Protein AF-A0A2U9CG61-F1 (afdb_monomer_lite)

pLDDT: mean 74.94, std 17.7, range [33.47, 95.0]

Foldseek 3Di:
DDDDDDDDDDDDDDPPVVVVVVVVVVVVPPDPPPPPFAEEEEADDQAPRLVCLVLLQVLQVLVVVRGHYPPNVSSDNPADNRGDDPPPVPPVVVVVSSVVSVVVGPYYHYDDPPPDPVPDDDDDDDDSVCSNVVVVVVVVVVVVD

Structure (mmCIF, N/CA/C/O backbone):
data_AF-A0A2U9CG61-F1
#
_entry.id   AF-A0A2U9CG61-F1
#
loop_
_atom_site.group_PDB
_atom_site.id
_atom_site.type_symbol
_atom_site.label_atom_id
_atom_site.label_alt_id
_atom_site.label_comp_id
_atom_site.label_asym_id
_atom_site.label_entity_id
_atom_site.label_seq_id
_atom_site.pdbx_PDB_ins_code
_atom_site.Cartn_x
_atom_site.Cartn_y
_atom_site.Cartn_z
_atom_site.occupancy
_atom_site.B_iso_or_equiv
_atom_site.auth_seq_id
_atom_site.auth_comp_id
_atom_site.auth_asym_id
_atom_site.auth_atom_id
_atom_site.pdbx_PDB_model_num
ATOM 1 N N . MET A 1 1 ? 2.630 -49.609 79.465 1.00 38.22 1 MET A N 1
ATOM 2 C CA . MET A 1 1 ? 1.194 -49.862 79.227 1.00 38.22 1 MET A CA 1
ATOM 3 C C . MET A 1 1 ? 0.465 -48.540 79.462 1.00 38.22 1 MET A C 1
ATOM 5 O O . MET A 1 1 ? 0.534 -48.050 80.574 1.00 38.22 1 MET A O 1
ATOM 9 N N . THR A 1 2 ? 0.127 -47.801 78.392 1.00 34.88 2 THR A N 1
ATOM 10 C CA . THR A 1 2 ? -1.262 -47.624 77.867 1.00 34.88 2 THR A CA 1
ATOM 11 C C . THR A 1 2 ? -1.912 -46.399 78.543 1.00 34.88 2 THR A C 1
ATOM 13 O O . THR A 1 2 ? -1.840 -46.305 79.753 1.00 34.88 2 THR A O 1
ATOM 16 N N . SER A 1 3 ? -2.556 -45.401 77.934 1.00 33.47 3 SER A N 1
ATOM 17 C CA . SER A 1 3 ? -2.910 -45.007 76.567 1.00 33.47 3 SER A CA 1
ATOM 18 C C . SER A 1 3 ? -3.324 -43.527 76.623 1.00 33.47 3 SER A C 1
ATOM 20 O O . SER A 1 3 ? -3.838 -43.064 77.638 1.00 33.47 3 SER A O 1
ATOM 22 N N . ALA A 1 4 ? -3.167 -42.813 75.510 1.00 45.50 4 ALA A N 1
ATOM 23 C CA . ALA A 1 4 ? -3.823 -41.536 75.254 1.00 45.50 4 ALA A CA 1
ATOM 24 C C . ALA A 1 4 ? -5.326 -41.731 74.968 1.00 45.50 4 ALA A C 1
ATOM 26 O O . ALA A 1 4 ? -5.699 -42.724 74.343 1.00 45.50 4 ALA A O 1
ATOM 27 N N . VAL A 1 5 ? -6.165 -40.755 75.337 1.00 39.97 5 VAL A N 1
ATOM 28 C CA . VAL A 1 5 ? -7.463 -40.488 74.690 1.00 39.97 5 VAL A CA 1
ATOM 29 C C . VAL A 1 5 ? -7.670 -38.971 74.618 1.00 39.97 5 VAL A C 1
ATOM 31 O O . VAL A 1 5 ? -7.878 -38.309 75.629 1.00 39.97 5 VAL A O 1
ATOM 34 N N . LYS A 1 6 ? -7.634 -38.430 73.397 1.00 45.75 6 LYS A N 1
ATOM 35 C CA . LYS A 1 6 ? -8.173 -37.114 73.020 1.00 45.75 6 LYS A CA 1
ATOM 36 C C . LYS A 1 6 ? -9.321 -37.364 72.039 1.00 45.75 6 LYS A C 1
ATOM 38 O O . LYS A 1 6 ? -9.070 -37.923 70.977 1.00 45.75 6 LYS A O 1
ATOM 43 N N . ARG A 1 7 ? -10.546 -36.944 72.373 1.00 39.84 7 ARG A N 1
ATOM 44 C CA . ARG A 1 7 ? -11.698 -36.720 71.467 1.00 39.84 7 ARG A CA 1
ATOM 45 C C . ARG A 1 7 ? -12.613 -35.694 72.153 1.00 39.84 7 ARG A C 1
ATOM 47 O O . ARG A 1 7 ? -12.809 -35.815 73.352 1.00 39.84 7 ARG A O 1
ATOM 54 N N . GLY A 1 8 ? -13.184 -34.680 71.513 1.00 33.47 8 GLY A N 1
ATOM 55 C CA . GLY A 1 8 ? -13.146 -34.239 70.123 1.00 33.47 8 GLY A CA 1
ATOM 56 C C . GLY A 1 8 ? -13.831 -32.867 70.016 1.00 33.47 8 GLY A C 1
ATOM 57 O O . GLY A 1 8 ? -14.588 -32.487 70.905 1.00 33.47 8 GLY A O 1
ATOM 58 N N . ALA A 1 9 ? -13.560 -32.133 68.939 1.00 36.94 9 ALA A N 1
ATOM 59 C CA . ALA A 1 9 ? -14.339 -30.967 68.535 1.00 36.94 9 ALA A CA 1
ATOM 60 C C . ALA A 1 9 ? -14.766 -31.173 67.079 1.00 36.94 9 ALA A C 1
ATOM 62 O O . ALA A 1 9 ? -13.950 -31.494 66.214 1.00 36.94 9 ALA A O 1
ATOM 63 N N . THR A 1 10 ? -16.069 -31.075 66.851 1.00 46.06 10 THR A N 1
ATOM 64 C CA . THR A 1 10 ? -16.764 -31.317 65.588 1.00 46.06 10 THR A CA 1
ATOM 65 C C . THR A 1 10 ? -16.681 -30.109 64.653 1.00 46.06 10 THR A C 1
ATOM 67 O O . THR A 1 10 ? -17.112 -29.017 65.002 1.00 46.06 10 THR A O 1
ATOM 70 N N . SER A 1 11 ? -16.129 -30.364 63.465 1.00 48.06 11 SER A N 1
ATOM 71 C CA . SER A 1 11 ? -16.450 -29.827 62.130 1.00 48.06 11 SER A CA 1
ATOM 72 C C . SER A 1 11 ? -17.159 -28.465 61.985 1.00 48.06 11 SER A C 1
ATOM 74 O O . SER A 1 11 ? -18.370 -28.366 62.174 1.00 48.06 11 SER A O 1
ATOM 76 N N . SER A 1 12 ? -16.457 -27.501 61.377 1.00 50.22 12 SER A N 1
ATOM 77 C CA . SER A 1 12 ? -17.039 -26.602 60.366 1.00 50.22 12 SER A CA 1
ATOM 78 C C . SER A 1 12 ? -16.032 -26.422 59.220 1.00 50.22 12 SER A C 1
ATOM 80 O O . SER A 1 12 ? -15.075 -25.652 59.314 1.00 50.22 12 SER A O 1
ATOM 82 N N . THR A 1 13 ? -16.181 -27.203 58.152 1.00 52.72 13 THR A N 1
ATOM 83 C CA . THR A 1 13 ? -15.229 -27.230 57.024 1.00 52.72 13 THR A CA 1
ATOM 84 C C . THR A 1 13 ? -15.980 -27.385 55.703 1.00 52.72 13 THR A C 1
ATOM 86 O O . THR A 1 13 ? -15.716 -28.311 54.950 1.00 52.72 13 THR A O 1
ATOM 89 N N . ARG A 1 14 ? -16.990 -26.539 55.448 1.00 51.06 14 ARG A N 1
ATOM 90 C CA . ARG A 1 14 ? -17.762 -26.598 54.189 1.00 51.06 14 ARG A CA 1
ATOM 91 C C . ARG A 1 14 ? -17.943 -25.284 53.423 1.00 51.06 14 ARG A C 1
ATOM 93 O O . ARG A 1 14 ? -18.476 -25.349 52.329 1.00 51.06 14 ARG A O 1
ATOM 100 N N . ASP A 1 15 ? -17.455 -24.143 53.917 1.00 50.69 15 ASP A N 1
ATOM 101 C CA . ASP A 1 15 ? -17.662 -22.854 53.221 1.00 50.69 15 ASP A CA 1
ATOM 102 C C . ASP A 1 15 ? -16.430 -22.295 52.491 1.00 50.69 15 ASP A C 1
ATOM 104 O O . ASP A 1 15 ? -16.573 -21.470 51.590 1.00 50.69 15 ASP A O 1
ATOM 108 N N . ARG A 1 16 ? -15.207 -22.734 52.827 1.00 47.38 16 ARG A N 1
ATOM 109 C CA . ARG A 1 16 ? -13.989 -22.169 52.211 1.00 47.38 16 ARG A CA 1
ATOM 110 C C . ARG A 1 16 ? -13.713 -22.689 50.800 1.00 47.38 16 ARG A C 1
ATOM 112 O O . ARG A 1 16 ? -13.253 -21.920 49.965 1.00 47.38 16 ARG A O 1
ATOM 119 N N . ASP A 1 17 ? -14.076 -23.934 50.506 1.00 53.97 17 ASP A N 1
ATOM 120 C CA . ASP A 1 17 ? -13.744 -24.572 49.224 1.00 53.97 17 ASP A CA 1
ATOM 121 C C . ASP A 1 17 ? -14.550 -23.989 48.049 1.00 53.97 17 ASP A C 1
ATOM 123 O O . ASP A 1 17 ? -14.083 -23.939 46.912 1.00 53.97 17 ASP A O 1
ATOM 127 N N . THR A 1 18 ? -15.753 -23.473 48.317 1.00 51.91 18 THR A N 1
ATOM 128 C CA . THR A 1 18 ? -16.622 -22.879 47.291 1.00 51.91 18 THR A CA 1
ATOM 129 C C . THR A 1 18 ? -16.241 -21.456 46.903 1.00 51.91 18 THR A C 1
ATOM 131 O O . THR A 1 18 ? -16.619 -21.008 45.821 1.00 51.91 18 THR A O 1
ATOM 134 N N . GLN A 1 19 ? -15.521 -20.730 47.762 1.00 48.19 19 GLN A N 1
ATOM 135 C CA . GLN A 1 19 ? -15.103 -19.358 47.474 1.00 48.19 19 GLN A CA 1
ATOM 136 C C . GLN A 1 19 ? -13.811 -19.340 46.651 1.00 48.19 19 GLN A C 1
ATOM 138 O O . GLN A 1 19 ? -13.741 -18.646 45.641 1.00 48.19 19 GLN A O 1
ATOM 143 N N . THR A 1 20 ? -12.853 -20.205 46.989 1.00 54.16 20 THR A N 1
ATOM 144 C CA . THR A 1 20 ? -11.597 -20.363 46.240 1.00 54.16 20 THR A CA 1
ATOM 145 C C . THR A 1 20 ? -11.844 -20.868 44.816 1.00 54.16 20 THR A C 1
ATOM 147 O O . THR A 1 20 ? -11.338 -20.287 43.862 1.00 54.16 20 THR A O 1
ATOM 150 N N . ALA A 1 21 ? -12.739 -21.848 44.636 1.00 52.97 21 ALA A N 1
ATOM 151 C CA . ALA A 1 21 ? -13.104 -22.339 43.304 1.00 52.97 21 ALA A CA 1
ATOM 152 C C . ALA A 1 21 ? -13.801 -21.273 42.431 1.00 52.97 21 ALA A C 1
ATOM 154 O O . ALA A 1 21 ? -13.665 -21.275 41.206 1.00 52.97 21 ALA A O 1
ATOM 155 N N . ARG A 1 22 ? -14.547 -20.346 43.047 1.00 52.91 22 ARG A N 1
ATOM 156 C CA . ARG A 1 22 ? -15.219 -19.237 42.348 1.00 52.91 22 ARG A CA 1
ATOM 157 C C . ARG A 1 22 ? -14.252 -18.135 41.930 1.00 52.91 22 ARG A C 1
ATOM 159 O O . ARG A 1 22 ? -14.431 -17.560 40.866 1.00 52.91 22 ARG A O 1
ATOM 166 N N . GLU A 1 23 ? -13.221 -17.870 42.722 1.00 52.06 23 GLU A N 1
ATOM 167 C CA . GLU A 1 23 ? -12.172 -16.902 42.382 1.00 52.06 23 GLU A CA 1
ATOM 168 C C . GLU A 1 23 ? -11.230 -17.454 41.296 1.00 52.06 23 GLU A C 1
ATOM 170 O O . GLU A 1 23 ? -10.903 -16.746 40.342 1.00 52.06 23 GLU A O 1
ATOM 175 N N . GLU A 1 24 ? -10.887 -18.745 41.359 1.00 52.34 24 GLU A N 1
ATOM 176 C CA . GLU A 1 24 ? -10.067 -19.437 40.352 1.00 52.34 24 GLU A CA 1
ATOM 177 C C . GLU A 1 24 ? -10.773 -19.560 38.988 1.00 52.34 24 GLU A C 1
ATOM 179 O O . GLU A 1 24 ? -10.153 -19.355 37.941 1.00 52.34 24 GLU A O 1
ATOM 184 N N . THR A 1 25 ? -12.090 -19.802 38.973 1.00 51.84 25 THR A N 1
ATOM 185 C CA . THR A 1 25 ? -12.886 -19.813 37.726 1.00 51.84 25 THR A CA 1
ATOM 186 C C . THR A 1 25 ? -13.069 -18.420 37.115 1.00 51.84 25 THR A C 1
ATOM 188 O O . THR A 1 25 ? -13.125 -18.295 35.888 1.00 51.84 25 THR A O 1
ATOM 191 N N . HIS A 1 26 ? -13.085 -17.362 37.933 1.00 41.72 26 HIS A N 1
ATOM 192 C CA . HIS A 1 26 ? -13.169 -15.970 37.470 1.00 41.72 26 HIS A CA 1
ATOM 193 C C . HIS A 1 26 ? -11.832 -15.440 36.916 1.00 41.72 26 HIS A C 1
ATOM 195 O O . HIS A 1 26 ? -11.808 -14.522 36.095 1.00 41.72 26 HIS A O 1
ATOM 201 N N . LEU A 1 27 ? -10.704 -16.028 37.334 1.00 50.09 27 LEU A N 1
ATOM 202 C CA . LEU A 1 27 ? -9.372 -15.716 36.804 1.00 50.09 27 LEU A CA 1
ATOM 203 C C . LEU A 1 27 ? -9.117 -16.361 35.434 1.00 50.09 27 LEU A C 1
ATOM 205 O O . LEU A 1 27 ? -8.457 -15.742 34.600 1.00 50.09 27 LEU A O 1
ATOM 209 N N . TRP A 1 28 ? -9.683 -17.542 35.154 1.00 47.50 28 TRP A N 1
ATOM 210 C CA . TRP A 1 28 ? -9.510 -18.215 33.856 1.00 47.50 28 TRP A CA 1
ATOM 211 C C . TRP A 1 28 ? -10.370 -17.621 32.725 1.00 47.50 28 TRP A C 1
ATOM 213 O O . TRP A 1 28 ? -10.078 -17.815 31.549 1.00 47.50 28 TRP A O 1
ATOM 223 N N . THR A 1 29 ? -11.401 -16.837 33.060 1.00 48.59 29 THR A N 1
ATOM 224 C CA . THR A 1 29 ? -12.246 -16.107 32.095 1.00 48.59 29 THR A CA 1
ATOM 225 C C . THR A 1 29 ? -11.763 -14.687 31.796 1.00 48.59 29 THR A C 1
ATOM 227 O O . THR A 1 29 ? -12.413 -13.976 31.027 1.00 48.59 29 THR A O 1
ATOM 230 N N . ARG A 1 30 ? -10.605 -14.254 32.324 1.00 51.75 30 ARG A N 1
ATOM 231 C CA . ARG A 1 30 ? -9.957 -12.998 31.902 1.00 51.75 30 ARG A CA 1
ATOM 232 C C . ARG A 1 30 ? -9.354 -13.161 30.504 1.00 51.75 30 ARG A C 1
ATOM 234 O O . ARG A 1 30 ? -8.152 -13.306 30.341 1.00 51.75 30 ARG A O 1
ATOM 241 N N . SER A 1 31 ? -10.255 -13.145 29.525 1.00 57.00 31 SER A N 1
ATOM 242 C CA . SER A 1 31 ? -10.121 -12.702 28.142 1.00 57.00 31 SER A CA 1
ATOM 243 C C . SER A 1 31 ? -8.683 -12.635 27.626 1.00 57.00 31 SER A C 1
ATOM 245 O O . SER A 1 31 ? -7.992 -11.622 27.786 1.00 57.00 31 SER A O 1
ATOM 247 N N . VAL A 1 32 ? -8.256 -13.708 26.958 1.00 59.50 32 VAL A N 1
ATOM 248 C CA . VAL A 1 32 ? -7.139 -13.648 26.014 1.00 59.5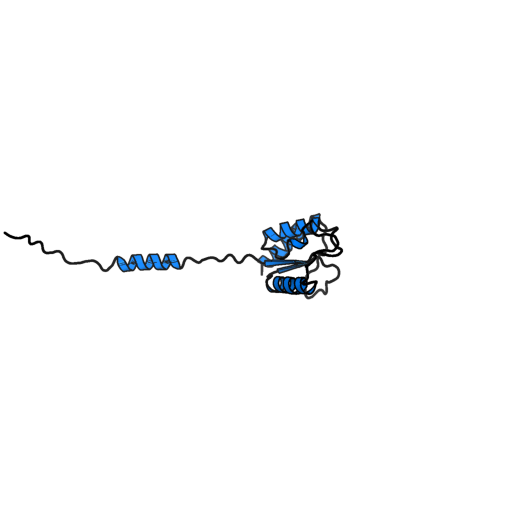0 32 VAL A CA 1
ATOM 249 C C . VAL A 1 32 ? -7.585 -12.706 24.897 1.00 59.50 32 VAL A C 1
ATOM 251 O O . VAL A 1 32 ? -8.291 -13.110 23.976 1.00 59.50 32 VAL A O 1
ATOM 254 N N . HIS A 1 33 ? -7.240 -11.425 25.011 1.00 54.81 33 HIS A N 1
ATOM 255 C CA . HIS A 1 33 ? -7.422 -10.479 23.921 1.00 54.81 33 HIS A CA 1
ATOM 256 C C . HIS A 1 33 ? -6.415 -10.858 22.843 1.00 54.81 33 HIS A C 1
ATOM 258 O O . HIS A 1 33 ? -5.240 -10.499 22.907 1.00 54.81 33 HIS A O 1
ATOM 264 N N . VAL A 1 34 ? -6.873 -11.638 21.868 1.00 58.94 34 VAL A N 1
ATOM 265 C CA . VAL A 1 34 ? -6.143 -11.802 20.619 1.00 58.94 34 VAL A CA 1
ATOM 266 C C . VAL A 1 34 ? -6.228 -10.442 19.939 1.00 58.94 34 VAL A C 1
ATOM 268 O O . VAL A 1 34 ? -7.285 -10.060 19.439 1.00 58.94 34 VAL A O 1
ATOM 271 N N . HIS A 1 35 ? -5.154 -9.656 20.001 1.00 62.25 35 HIS A N 1
ATOM 272 C CA . HIS A 1 35 ? -5.064 -8.452 19.189 1.00 62.25 35 HIS A CA 1
ATOM 273 C C . HIS A 1 35 ? -5.014 -8.906 17.733 1.00 62.25 35 HIS A C 1
ATOM 275 O O . HIS A 1 35 ? -3.978 -9.359 17.251 1.00 62.25 35 HIS A O 1
ATOM 281 N N . VAL A 1 36 ? -6.156 -8.840 17.050 1.00 66.69 36 VAL A N 1
ATOM 282 C CA . VAL A 1 36 ? -6.197 -8.988 15.600 1.00 66.69 36 VAL A CA 1
ATOM 283 C C . VAL A 1 36 ? -5.601 -7.706 15.038 1.00 66.69 36 VAL A C 1
ATOM 285 O O . VAL A 1 36 ? -6.245 -6.660 15.013 1.00 66.69 36 VAL A O 1
ATOM 288 N N . THR A 1 37 ? -4.322 -7.762 14.685 1.00 83.00 37 THR A N 1
ATOM 289 C CA . THR A 1 37 ? -3.656 -6.684 13.959 1.00 83.00 37 THR A CA 1
ATOM 290 C C . THR A 1 37 ? -4.135 -6.707 12.515 1.00 83.00 37 THR A C 1
ATOM 292 O O . THR A 1 37 ? -4.080 -7.756 11.872 1.00 83.00 37 THR A O 1
ATOM 295 N N . MET A 1 38 ? -4.585 -5.556 12.015 1.00 90.62 38 MET A N 1
ATOM 296 C CA . MET A 1 38 ? -5.029 -5.387 10.631 1.00 90.62 38 MET A CA 1
ATOM 297 C C . MET A 1 38 ? -3.942 -5.853 9.656 1.00 90.62 38 MET A C 1
ATOM 299 O O . MET A 1 38 ? -2.771 -5.507 9.818 1.00 90.62 38 MET A O 1
ATOM 303 N N . LYS A 1 39 ? -4.317 -6.635 8.649 1.00 94.69 39 LYS A N 1
ATOM 304 C CA . LYS A 1 39 ? -3.428 -7.115 7.590 1.00 94.69 39 LYS A CA 1
ATOM 305 C C . LYS A 1 39 ? -3.584 -6.250 6.349 1.00 94.69 39 LYS A C 1
ATOM 307 O O . LYS A 1 39 ? -4.678 -6.127 5.803 1.00 94.69 39 LYS A O 1
ATOM 312 N N . ILE A 1 40 ? -2.479 -5.686 5.882 1.00 94.56 40 ILE A N 1
ATOM 313 C CA . ILE A 1 40 ? -2.440 -4.749 4.762 1.00 94.56 40 ILE A CA 1
ATOM 314 C C . ILE A 1 40 ? -1.711 -5.408 3.592 1.00 94.56 40 ILE A C 1
ATOM 316 O O . ILE A 1 40 ? -0.581 -5.881 3.737 1.00 94.56 40 ILE A O 1
ATOM 320 N N . TYR A 1 41 ? -2.341 -5.417 2.422 1.00 94.75 41 TYR A N 1
ATOM 321 C CA . TYR A 1 41 ? -1.677 -5.744 1.164 1.00 94.75 41 TYR A CA 1
ATOM 322 C C . TYR A 1 41 ? -1.259 -4.448 0.468 1.00 94.75 41 TYR A C 1
ATOM 324 O O . TYR A 1 41 ? -2.117 -3.622 0.166 1.00 94.75 41 TYR A O 1
ATOM 332 N N . PHE A 1 42 ? 0.035 -4.268 0.194 1.00 93.75 42 PHE A N 1
ATOM 333 C CA . PHE A 1 42 ? 0.546 -3.131 -0.576 1.00 93.75 42 PHE A CA 1
ATOM 334 C C . PHE A 1 42 ? 0.999 -3.570 -1.979 1.00 93.75 42 PHE A C 1
ATOM 336 O O . PHE A 1 42 ? 1.909 -4.394 -2.104 1.00 93.75 42 PHE A O 1
ATOM 343 N N . CYS A 1 43 ? 0.390 -3.016 -3.032 1.00 89.12 43 CYS A N 1
ATOM 344 C CA . CYS A 1 43 ? 0.809 -3.204 -4.425 1.00 89.12 43 CYS A CA 1
ATOM 345 C C . CYS A 1 43 ? 1.759 -2.077 -4.866 1.00 89.12 43 CYS A C 1
ATOM 347 O O . CYS A 1 43 ? 1.305 -0.969 -5.160 1.00 89.12 43 CYS A O 1
ATOM 349 N N . GLY A 1 44 ? 3.050 -2.383 -5.000 1.00 84.38 44 GLY A N 1
ATOM 350 C CA . GLY A 1 44 ? 4.035 -1.552 -5.706 1.00 84.38 44 GLY A CA 1
ATOM 351 C C . GLY A 1 44 ? 4.593 -2.285 -6.928 1.00 84.38 44 GLY A C 1
ATOM 352 O O . GLY A 1 44 ? 4.607 -3.518 -6.970 1.00 84.38 44 GLY A O 1
ATOM 353 N N . SER A 1 45 ? 5.044 -1.548 -7.944 1.00 79.56 45 SER A N 1
ATOM 354 C CA . SER A 1 45 ? 5.576 -2.163 -9.162 1.00 79.56 45 SER A CA 1
ATOM 355 C C . SER A 1 45 ? 6.958 -2.772 -8.914 1.00 79.56 45 SER A C 1
ATOM 357 O O . SER A 1 45 ? 7.955 -2.074 -8.741 1.00 79.56 45 SER A O 1
ATOM 359 N N . ILE A 1 46 ? 7.034 -4.104 -8.924 1.00 72.94 46 ILE A N 1
ATOM 360 C CA . ILE A 1 46 ? 8.300 -4.828 -8.755 1.00 72.94 46 ILE A CA 1
ATOM 361 C C . ILE A 1 46 ? 9.115 -4.831 -10.066 1.00 72.94 46 ILE A C 1
ATOM 363 O O . ILE A 1 46 ? 10.341 -4.711 -10.041 1.00 72.94 46 ILE A O 1
ATOM 367 N N . ARG A 1 47 ? 8.449 -4.946 -11.224 1.00 72.56 47 ARG A N 1
ATOM 368 C CA . ARG A 1 47 ? 9.072 -4.943 -12.561 1.00 72.56 47 ARG A CA 1
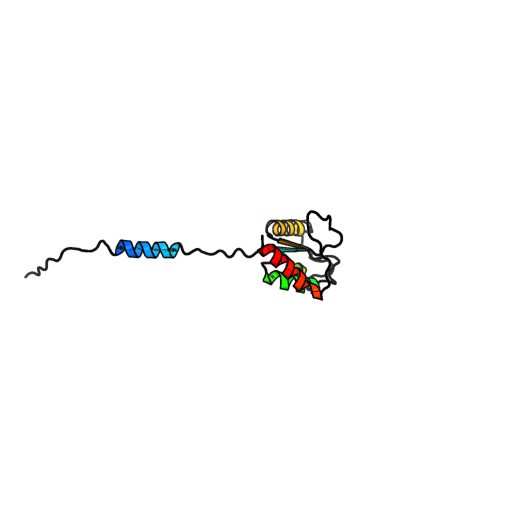ATOM 369 C C . ARG A 1 47 ? 8.721 -3.632 -13.274 1.00 72.56 47 ARG A C 1
ATOM 371 O O . ARG A 1 47 ? 7.575 -3.434 -13.655 1.00 72.56 47 ARG A O 1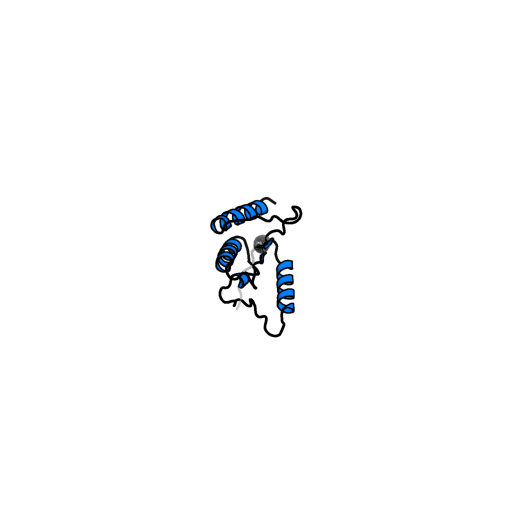
ATOM 378 N N . GLY A 1 48 ? 9.705 -2.749 -13.465 1.00 67.12 48 GLY A N 1
ATOM 379 C CA . GLY A 1 48 ? 9.527 -1.477 -14.188 1.00 67.12 48 GLY A CA 1
ATOM 380 C C . GLY A 1 48 ? 9.104 -0.256 -13.354 1.00 67.12 48 GLY A C 1
ATOM 381 O O . GLY A 1 48 ? 8.847 0.783 -13.943 1.00 67.12 48 GLY A O 1
ATOM 382 N N . GLY A 1 49 ? 9.055 -0.349 -12.019 1.00 68.81 49 GLY A N 1
ATOM 383 C CA . GLY A 1 49 ? 8.807 0.789 -11.107 1.00 68.81 49 GLY A CA 1
ATOM 384 C C . GLY A 1 49 ? 9.828 0.891 -9.973 1.00 68.81 49 GLY A C 1
ATOM 385 O O . GLY A 1 49 ? 9.527 1.341 -8.875 1.00 68.81 49 GLY A O 1
ATOM 386 N N . ARG A 1 50 ? 11.052 0.415 -10.219 1.00 80.00 50 ARG A N 1
ATOM 387 C CA . ARG A 1 50 ? 12.120 0.369 -9.207 1.00 80.00 50 ARG A CA 1
ATOM 388 C C . ARG A 1 50 ? 12.738 1.730 -8.906 1.00 80.00 50 ARG A C 1
ATOM 390 O O . ARG A 1 50 ? 13.364 1.866 -7.860 1.00 80.00 50 ARG A O 1
ATOM 397 N N . ASP A 1 51 ? 12.505 2.717 -9.763 1.00 83.31 51 ASP A N 1
ATOM 398 C CA . ASP A 1 51 ? 12.874 4.110 -9.504 1.00 83.31 51 ASP A CA 1
ATOM 399 C C . ASP A 1 51 ? 12.135 4.656 -8.265 1.00 83.31 51 ASP A C 1
ATOM 401 O O . ASP A 1 51 ? 12.680 5.481 -7.536 1.00 83.31 51 ASP A O 1
ATOM 405 N N . ASP A 1 52 ? 10.964 4.091 -7.942 1.00 86.69 52 ASP A N 1
ATOM 406 C CA . ASP A 1 52 ? 10.139 4.476 -6.792 1.00 86.69 52 ASP A CA 1
ATOM 407 C C . ASP A 1 52 ? 10.415 3.634 -5.531 1.00 86.69 52 ASP A C 1
ATOM 409 O O . ASP A 1 52 ? 9.671 3.719 -4.555 1.00 86.69 52 ASP A O 1
ATOM 413 N N . VAL A 1 53 ? 11.464 2.798 -5.493 1.00 87.94 53 VAL A N 1
ATOM 414 C CA . VAL A 1 53 ? 11.695 1.880 -4.354 1.00 87.94 53 VAL A CA 1
ATOM 415 C C . VAL A 1 53 ? 11.816 2.609 -3.010 1.00 87.94 53 VAL A C 1
ATOM 417 O O . VAL A 1 53 ? 11.355 2.104 -1.987 1.00 87.94 53 VAL A O 1
ATOM 420 N N . MET A 1 54 ? 12.389 3.816 -3.008 1.00 89.12 54 MET A N 1
ATOM 421 C CA . MET A 1 54 ? 12.505 4.644 -1.803 1.00 89.12 54 MET A CA 1
ATOM 422 C C . MET A 1 54 ? 11.140 5.157 -1.337 1.00 89.12 54 MET A C 1
ATOM 424 O O . MET A 1 54 ? 10.847 5.119 -0.142 1.00 89.12 54 MET A O 1
ATOM 428 N N . LEU A 1 55 ? 10.275 5.542 -2.278 1.00 89.50 55 LEU A N 1
ATOM 429 C CA . LEU A 1 55 ? 8.890 5.904 -1.995 1.00 89.50 55 LEU A CA 1
ATOM 430 C C . LEU A 1 55 ? 8.107 4.694 -1.465 1.00 89.50 55 LEU A C 1
ATOM 432 O O . LEU A 1 55 ? 7.412 4.804 -0.458 1.00 89.50 55 LEU A O 1
ATOM 436 N N . TYR A 1 56 ? 8.269 3.513 -2.072 1.00 91.06 56 TYR A N 1
ATOM 437 C CA . TYR A 1 56 ? 7.642 2.278 -1.586 1.00 91.06 56 TYR A CA 1
ATOM 438 C C . TYR A 1 56 ? 8.077 1.950 -0.163 1.00 91.06 56 TYR A C 1
ATOM 440 O O . TYR A 1 56 ? 7.249 1.541 0.646 1.00 91.06 56 TYR A O 1
ATOM 448 N N . ARG A 1 57 ? 9.356 2.157 0.161 1.00 92.00 57 ARG A N 1
ATOM 449 C CA . ARG A 1 57 ? 9.871 1.967 1.517 1.00 92.00 57 ARG A CA 1
ATOM 450 C C . ARG A 1 57 ? 9.207 2.913 2.508 1.00 92.00 57 ARG A C 1
ATOM 452 O O . ARG A 1 57 ? 8.709 2.439 3.524 1.00 92.00 57 ARG A O 1
ATOM 459 N N . LYS A 1 58 ? 9.127 4.208 2.184 1.00 92.44 58 LYS A N 1
ATOM 460 C CA . LYS A 1 58 ? 8.430 5.203 3.013 1.00 92.44 58 LYS A CA 1
ATOM 461 C C . LYS A 1 58 ? 6.972 4.798 3.263 1.00 92.44 58 LYS A C 1
ATOM 463 O O . LYS A 1 58 ? 6.511 4.816 4.401 1.00 92.44 58 LYS A O 1
ATOM 468 N N . ILE A 1 59 ? 6.264 4.377 2.212 1.00 92.81 59 ILE A N 1
ATOM 469 C CA . ILE A 1 59 ? 4.869 3.927 2.310 1.00 92.81 59 ILE A CA 1
ATOM 470 C C . ILE A 1 59 ? 4.758 2.687 3.206 1.00 92.81 59 ILE A C 1
ATOM 472 O O . ILE A 1 59 ? 3.940 2.676 4.121 1.00 92.81 59 ILE A O 1
ATOM 476 N N . VAL A 1 60 ? 5.580 1.656 2.986 1.00 93.69 60 VAL A N 1
ATOM 477 C CA . VAL A 1 60 ? 5.559 0.422 3.791 1.00 93.69 60 VAL A CA 1
ATOM 478 C C . VAL A 1 60 ? 5.837 0.718 5.268 1.00 93.69 60 VAL A C 1
ATOM 480 O O . VAL A 1 60 ? 5.082 0.250 6.119 1.00 93.69 60 VAL A O 1
ATOM 483 N N . GLU A 1 61 ? 6.847 1.535 5.576 1.00 93.62 61 GLU A N 1
ATOM 484 C CA . GLU A 1 61 ? 7.181 1.940 6.950 1.00 93.62 61 GLU A CA 1
ATOM 485 C C . GLU A 1 61 ? 6.007 2.675 7.622 1.00 93.62 61 GLU A C 1
ATOM 487 O O . GLU A 1 61 ? 5.667 2.401 8.777 1.00 93.62 61 GLU A O 1
ATOM 492 N N . LYS A 1 62 ? 5.311 3.553 6.889 1.00 93.88 62 LYS A N 1
ATOM 493 C CA . LYS A 1 62 ? 4.104 4.222 7.393 1.00 93.88 62 LYS A CA 1
ATOM 494 C C . LYS A 1 62 ? 2.950 3.240 7.607 1.00 93.88 62 LYS A C 1
ATOM 496 O O . LYS A 1 62 ? 2.306 3.281 8.657 1.00 93.88 62 LYS A O 1
ATOM 501 N N . LEU A 1 63 ? 2.698 2.331 6.663 1.00 93.94 63 LEU A N 1
ATOM 502 C CA . LEU A 1 63 ? 1.639 1.315 6.751 1.00 93.94 63 LEU A CA 1
ATOM 503 C C . LEU A 1 63 ? 1.826 0.373 7.949 1.00 93.94 63 LEU A C 1
ATOM 505 O O . LEU A 1 63 ? 0.844 0.017 8.603 1.00 93.94 63 LEU A O 1
ATOM 509 N N . GLN A 1 64 ? 3.071 0.031 8.289 1.00 94.00 64 GLN A N 1
AT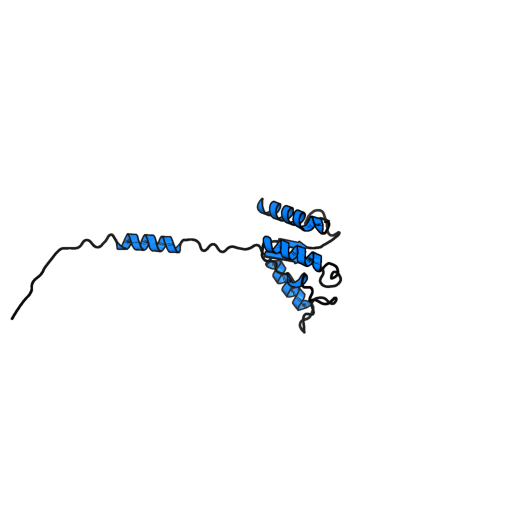OM 510 C CA . GLN A 1 64 ? 3.401 -0.799 9.453 1.00 94.00 64 GLN A CA 1
ATOM 511 C C . GLN A 1 64 ? 2.948 -0.186 10.789 1.00 94.00 64 GLN A C 1
ATOM 513 O O . GLN A 1 64 ? 2.717 -0.914 11.753 1.00 94.00 64 GLN A O 1
ATOM 518 N N . SER A 1 65 ? 2.755 1.138 10.857 1.00 93.44 65 SER A N 1
ATOM 519 C CA . SER A 1 65 ? 2.184 1.788 12.046 1.00 93.44 65 SER A CA 1
ATOM 520 C C . SER A 1 65 ? 0.687 1.497 12.249 1.00 93.44 65 SER A C 1
ATOM 522 O O . SER A 1 65 ? 0.179 1.657 13.360 1.00 93.44 65 SER A O 1
ATOM 524 N N . TYR A 1 66 ? -0.015 1.037 11.206 1.00 91.81 66 TYR A N 1
ATOM 525 C CA . TYR A 1 66 ? -1.444 0.704 11.242 1.00 91.81 66 TYR A CA 1
ATOM 526 C C . TYR A 1 66 ? -1.712 -0.802 11.320 1.00 91.81 66 TYR A C 1
ATOM 528 O O . TYR A 1 66 ? -2.773 -1.206 11.798 1.00 91.81 66 TYR A O 1
ATOM 536 N N . GLY A 1 67 ? -0.786 -1.640 10.851 1.00 92.69 67 GLY A N 1
ATOM 537 C CA . GLY A 1 67 ? -0.999 -3.080 10.772 1.00 92.69 67 GLY A CA 1
ATOM 538 C C . GLY A 1 67 ? 0.192 -3.860 10.222 1.00 92.69 67 GLY A C 1
ATOM 539 O O . GLY A 1 67 ? 1.261 -3.318 9.971 1.00 92.69 67 GLY A O 1
ATOM 540 N N . THR A 1 68 ? 0.005 -5.162 10.026 1.00 95.00 68 THR A N 1
ATOM 541 C CA . THR A 1 68 ? 1.005 -6.033 9.399 1.00 95.00 68 THR A CA 1
ATOM 542 C C . THR A 1 68 ? 0.941 -5.886 7.883 1.00 95.00 68 THR A C 1
ATOM 544 O O . THR A 1 68 ? -0.082 -6.210 7.280 1.00 95.00 68 THR A O 1
ATOM 547 N N . VAL A 1 69 ? 2.034 -5.454 7.252 1.00 95.00 69 VAL A N 1
ATOM 548 C CA . VAL A 1 69 ? 2.139 -5.383 5.789 1.00 95.00 69 VAL A CA 1
ATOM 549 C C . VAL A 1 69 ? 2.588 -6.745 5.256 1.00 95.00 69 VAL A C 1
ATOM 551 O O . VAL A 1 69 ? 3.637 -7.256 5.626 1.00 95.00 69 VAL A O 1
ATOM 554 N N . LEU A 1 70 ? 1.793 -7.372 4.390 1.00 94.25 70 LEU A N 1
ATOM 555 C CA . LEU A 1 70 ? 2.085 -8.723 3.885 1.00 94.25 70 LEU A CA 1
ATOM 556 C C . LEU A 1 70 ? 3.148 -8.733 2.772 1.00 94.25 70 LEU A C 1
ATOM 558 O O . LEU A 1 70 ? 3.759 -9.765 2.502 1.00 94.25 70 LEU A O 1
ATOM 562 N N . THR A 1 71 ? 3.374 -7.586 2.130 1.00 92.62 71 THR A N 1
ATOM 563 C CA . THR A 1 71 ? 4.170 -7.441 0.902 1.00 92.62 71 THR A CA 1
ATOM 564 C C . THR A 1 71 ? 5.386 -6.523 1.072 1.00 92.62 71 THR A C 1
ATOM 566 O O . THR A 1 71 ? 5.834 -5.894 0.120 1.00 92.62 71 THR A O 1
ATOM 569 N N . GLU A 1 72 ? 5.973 -6.458 2.271 1.00 90.94 72 GLU A N 1
ATOM 570 C CA . GLU A 1 72 ? 7.106 -5.562 2.588 1.00 90.94 72 GLU A CA 1
ATOM 571 C C . GLU A 1 72 ? 8.275 -5.676 1.597 1.00 90.94 72 GLU A C 1
ATOM 573 O O . GLU A 1 72 ? 8.894 -4.673 1.237 1.00 90.94 72 GLU A O 1
ATOM 578 N N . HIS A 1 73 ? 8.530 -6.891 1.097 1.00 88.19 73 HIS A N 1
ATOM 579 C CA . HIS A 1 73 ? 9.580 -7.203 0.124 1.00 88.19 73 HIS A CA 1
ATOM 580 C C . HIS A 1 73 ? 9.506 -6.363 -1.163 1.00 88.19 73 HIS A C 1
ATOM 582 O O . HIS A 1 73 ? 10.538 -6.140 -1.793 1.00 88.19 73 HIS A O 1
ATOM 588 N N . VAL A 1 74 ? 8.331 -5.837 -1.527 1.00 87.38 74 VAL A N 1
ATOM 589 C CA . VAL A 1 74 ? 8.146 -4.924 -2.670 1.00 87.38 74 VAL A CA 1
ATOM 590 C C . VAL A 1 74 ? 9.016 -3.666 -2.536 1.00 87.38 74 VAL A C 1
ATOM 592 O O . VAL A 1 74 ? 9.520 -3.145 -3.532 1.00 87.38 74 VAL A O 1
ATOM 595 N N . SER A 1 75 ? 9.249 -3.212 -1.302 1.00 88.12 75 SER A N 1
ATOM 596 C CA . SER A 1 75 ? 10.102 -2.061 -0.979 1.00 88.12 75 SER A CA 1
ATOM 597 C C . SER A 1 75 ? 11.582 -2.405 -0.777 1.00 88.12 75 SER A C 1
ATOM 599 O O . SER A 1 75 ? 12.400 -1.512 -0.556 1.00 88.12 75 SER A O 1
ATOM 601 N N . SER A 1 76 ? 11.965 -3.686 -0.863 1.00 86.94 76 SER A N 1
ATOM 602 C CA . SER A 1 76 ? 13.361 -4.093 -0.684 1.00 86.94 76 SER A CA 1
ATOM 603 C C . SER A 1 76 ? 14.218 -3.524 -1.804 1.00 86.94 76 SER A C 1
ATOM 605 O O . SER A 1 76 ? 13.917 -3.754 -2.972 1.00 86.94 76 SER A O 1
ATOM 607 N N . THR A 1 77 ? 15.312 -2.840 -1.470 1.00 83.19 77 THR A N 1
ATOM 608 C CA . THR A 1 77 ? 16.314 -2.338 -2.427 1.00 83.19 77 THR A CA 1
ATOM 609 C C . THR A 1 77 ? 17.190 -3.448 -3.011 1.00 83.19 77 THR A C 1
ATOM 611 O O . THR A 1 77 ? 17.895 -3.214 -3.986 1.00 83.19 77 THR A O 1
ATOM 614 N N . GLU A 1 78 ? 17.138 -4.657 -2.448 1.00 81.56 78 GLU A N 1
ATOM 615 C CA . GLU A 1 78 ? 17.962 -5.799 -2.870 1.00 81.56 78 GLU A CA 1
ATOM 616 C C . GLU A 1 78 ? 17.408 -6.507 -4.118 1.00 81.56 78 GLU A C 1
ATOM 618 O O . GLU A 1 78 ? 18.116 -7.277 -4.767 1.00 81.56 78 GLU A O 1
ATOM 623 N N . LEU A 1 79 ? 16.155 -6.229 -4.495 1.00 76.50 79 LEU A N 1
ATOM 624 C CA . LEU A 1 79 ? 15.576 -6.731 -5.738 1.00 76.50 79 LEU A CA 1
ATOM 625 C C . LEU A 1 79 ? 16.176 -6.004 -6.947 1.00 76.50 79 LEU A C 1
ATOM 627 O O . LEU A 1 79 ? 16.139 -4.773 -7.043 1.00 76.50 79 LEU A O 1
ATOM 631 N N . SER A 1 80 ? 16.678 -6.791 -7.901 1.00 71.94 80 SER A N 1
ATOM 632 C CA . SER A 1 80 ? 17.163 -6.290 -9.190 1.00 71.94 80 SER A CA 1
ATOM 633 C C . SER A 1 80 ? 16.032 -5.668 -10.025 1.00 71.94 80 SER A C 1
ATOM 635 O O . SER A 1 80 ? 14.852 -5.891 -9.760 1.00 71.94 80 SER A O 1
ATOM 637 N N . HIS A 1 81 ? 16.368 -4.965 -11.113 1.00 65.69 81 HIS A N 1
ATOM 638 C CA . HIS A 1 81 ? 15.370 -4.443 -12.065 1.00 65.69 81 HIS A CA 1
ATOM 639 C C . HIS A 1 81 ? 14.469 -5.524 -12.689 1.00 65.69 81 HIS A C 1
ATOM 641 O O . HIS A 1 81 ? 13.374 -5.215 -13.156 1.00 65.69 81 HIS A O 1
ATOM 647 N N . ARG A 1 82 ? 14.903 -6.794 -12.694 1.00 64.06 82 ARG A N 1
ATOM 648 C CA . ARG A 1 82 ? 14.079 -7.931 -13.146 1.00 64.06 82 ARG A CA 1
ATOM 649 C C . ARG A 1 82 ? 12.987 -8.310 -12.140 1.00 64.06 82 ARG A C 1
ATOM 651 O O . ARG A 1 82 ? 12.122 -9.128 -12.460 1.00 64.06 82 ARG A O 1
ATOM 658 N N . GLY A 1 83 ? 13.006 -7.690 -10.966 1.00 72.38 83 GLY A N 1
ATOM 659 C CA . GLY A 1 83 ? 12.078 -7.938 -9.887 1.00 72.38 83 GLY A CA 1
ATOM 660 C C . GLY A 1 83 ? 12.451 -9.159 -9.063 1.00 72.38 83 GLY A C 1
ATOM 661 O O . GLY A 1 83 ? 13.618 -9.549 -8.984 1.00 72.38 83 GLY A O 1
ATOM 662 N N . GLU A 1 84 ? 11.433 -9.759 -8.459 1.00 74.00 84 GLU A N 1
ATOM 663 C CA . GLU A 1 84 ? 11.560 -11.048 -7.802 1.00 74.00 84 GLU A CA 1
ATOM 664 C C . GLU A 1 84 ? 11.813 -12.153 -8.835 1.00 74.00 84 GLU A C 1
ATOM 666 O O . GLU A 1 84 ? 11.073 -12.303 -9.817 1.00 74.00 84 GLU A O 1
ATOM 671 N N . ASP A 1 85 ? 12.876 -12.920 -8.598 1.00 67.69 85 ASP A N 1
ATOM 672 C CA . ASP A 1 85 ? 13.184 -14.132 -9.343 1.00 67.69 85 ASP A CA 1
ATOM 673 C C . ASP A 1 85 ? 12.733 -15.333 -8.504 1.00 67.69 85 ASP A C 1
ATOM 675 O O . ASP A 1 85 ? 13.444 -15.812 -7.617 1.00 67.69 85 ASP A O 1
ATOM 679 N N . ALA A 1 86 ? 11.499 -15.790 -8.730 1.00 61.53 86 ALA A N 1
ATOM 680 C CA . ALA A 1 86 ? 11.008 -17.015 -8.115 1.00 61.53 86 ALA A CA 1
ATOM 681 C C . ALA A 1 86 ? 11.693 -18.211 -8.789 1.00 61.53 86 ALA A C 1
ATOM 683 O O . ALA A 1 86 ? 11.228 -18.727 -9.808 1.00 61.53 86 ALA A O 1
ATOM 684 N N . SER A 1 87 ? 12.819 -18.643 -8.216 1.00 61.84 87 SER A N 1
ATOM 685 C CA . SER A 1 87 ? 13.562 -19.841 -8.626 1.00 61.84 87 SER A CA 1
ATOM 686 C C . SER A 1 87 ? 12.629 -21.012 -8.971 1.00 61.84 87 SER A C 1
ATOM 688 O O . SER A 1 87 ? 11.689 -21.244 -8.220 1.00 61.84 87 SER A O 1
ATOM 690 N N . ALA A 1 88 ? 12.911 -21.745 -10.060 1.00 58.34 88 ALA A N 1
ATOM 691 C CA . ALA A 1 88 ? 12.297 -22.992 -10.573 1.00 58.34 88 ALA A CA 1
ATOM 692 C C . ALA A 1 88 ? 10.751 -23.098 -10.700 1.00 58.34 88 ALA A C 1
ATOM 694 O O . ALA A 1 88 ? 10.274 -23.758 -11.620 1.00 58.34 88 ALA A O 1
ATOM 695 N N . ALA A 1 89 ? 9.965 -22.476 -9.822 1.00 65.25 89 ALA A N 1
ATOM 696 C CA . ALA A 1 89 ? 8.508 -22.522 -9.757 1.00 65.25 89 ALA A CA 1
ATOM 697 C C . ALA A 1 89 ? 7.823 -21.404 -10.573 1.00 65.25 89 ALA A C 1
ATOM 699 O O . ALA A 1 89 ? 6.632 -21.510 -10.874 1.00 65.25 89 ALA A O 1
ATOM 700 N N . GLY A 1 90 ? 8.580 -20.376 -10.981 1.00 76.31 90 GLY A N 1
ATOM 701 C CA . GLY A 1 90 ? 8.170 -19.370 -11.964 1.00 76.31 90 GLY A CA 1
ATOM 702 C C . GLY A 1 90 ? 7.038 -18.440 -11.512 1.00 76.31 90 GLY A C 1
ATOM 703 O O . GLY A 1 90 ? 6.660 -18.401 -10.342 1.00 76.31 90 GLY A O 1
ATOM 704 N N . ASP A 1 91 ? 6.473 -17.692 -12.465 1.00 82.38 91 ASP A N 1
ATOM 705 C CA . ASP A 1 91 ? 5.448 -16.663 -12.213 1.00 82.38 91 ASP A CA 1
ATOM 706 C C . ASP A 1 91 ? 4.191 -17.210 -11.505 1.00 82.38 91 ASP A C 1
ATOM 708 O O . ASP A 1 91 ? 3.537 -16.485 -10.757 1.00 82.38 91 ASP A O 1
ATOM 712 N N . ARG A 1 92 ? 3.865 -18.501 -11.681 1.00 85.19 92 ARG A N 1
ATOM 713 C CA . ARG A 1 92 ? 2.723 -19.138 -11.003 1.00 85.19 92 ARG A CA 1
ATOM 714 C C . ARG A 1 92 ? 2.885 -19.153 -9.484 1.00 85.19 92 ARG A C 1
ATOM 716 O O . ARG A 1 92 ? 1.906 -18.965 -8.771 1.00 85.19 92 ARG A O 1
ATOM 723 N N . PHE A 1 93 ? 4.099 -19.374 -8.988 1.00 86.44 93 PHE A N 1
ATOM 724 C CA . PHE A 1 93 ? 4.352 -19.364 -7.550 1.00 86.44 93 PHE A CA 1
ATOM 725 C C . PHE A 1 93 ? 4.126 -17.974 -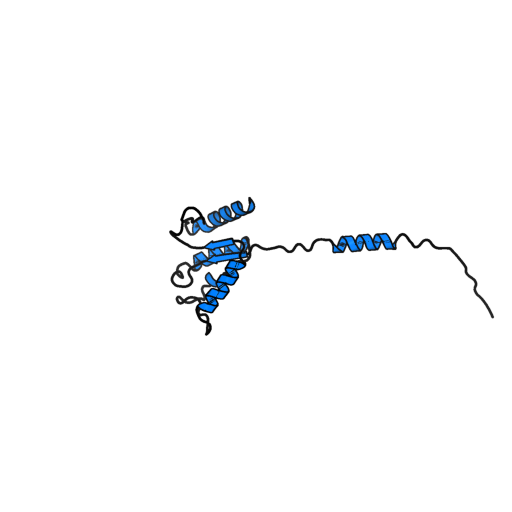6.950 1.00 86.44 93 PHE A C 1
ATOM 727 O O . PHE A 1 93 ? 3.467 -17.857 -5.919 1.00 86.44 93 PHE A O 1
ATOM 734 N N . ILE A 1 94 ? 4.622 -16.932 -7.629 1.00 84.31 94 ILE A N 1
ATOM 735 C CA . ILE A 1 94 ? 4.403 -15.533 -7.238 1.00 84.31 94 ILE A CA 1
ATOM 736 C C . ILE A 1 94 ? 2.900 -15.242 -7.230 1.00 84.31 94 ILE A C 1
ATOM 738 O O . ILE A 1 94 ? 2.375 -14.793 -6.220 1.00 84.31 94 ILE A O 1
ATOM 742 N N . HIS A 1 95 ? 2.190 -15.601 -8.304 1.00 87.31 95 HIS A N 1
ATOM 743 C CA . HIS A 1 95 ? 0.739 -15.443 -8.395 1.00 87.31 95 HIS A CA 1
ATOM 744 C C . HIS A 1 95 ? -0.009 -16.116 -7.235 1.00 87.31 95 HIS A C 1
ATOM 746 O O . HIS A 1 95 ? -0.811 -15.472 -6.564 1.00 87.31 95 HIS A O 1
ATOM 752 N N . ASP A 1 96 ? 0.232 -17.405 -6.986 1.00 90.12 96 ASP A N 1
ATOM 753 C CA . ASP A 1 96 ? -0.526 -18.162 -5.983 1.00 90.12 96 ASP A CA 1
ATOM 754 C C . ASP A 1 96 ? -0.260 -17.631 -4.563 1.00 90.12 96 ASP A C 1
ATOM 756 O O . ASP A 1 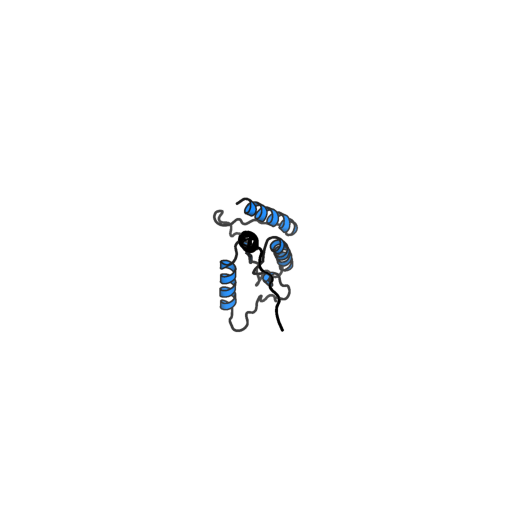96 ? -1.174 -17.572 -3.732 1.00 90.12 96 ASP A O 1
ATOM 760 N N . ARG A 1 97 ? 0.974 -17.189 -4.292 1.00 90.62 97 ARG A N 1
ATOM 761 C CA . ARG A 1 97 ? 1.349 -16.538 -3.033 1.00 90.62 97 ARG A CA 1
ATOM 762 C C . ARG A 1 97 ? 0.677 -15.173 -2.877 1.00 90.62 97 ARG A C 1
ATOM 764 O O . ARG A 1 97 ? 0.078 -14.925 -1.832 1.00 90.62 97 ARG A O 1
ATOM 771 N N . ASP A 1 98 ? 0.723 -14.332 -3.904 1.00 90.75 98 ASP A N 1
ATOM 772 C CA . ASP A 1 98 ? 0.116 -12.999 -3.897 1.00 90.75 98 ASP A CA 1
ATOM 773 C C . ASP A 1 98 ? -1.411 -13.086 -3.742 1.00 90.75 98 ASP A C 1
ATOM 775 O O . ASP A 1 98 ? -1.993 -12.404 -2.898 1.00 90.75 98 ASP A O 1
ATOM 779 N N . VAL A 1 99 ? -2.069 -14.019 -4.442 1.00 92.25 99 VAL A N 1
ATOM 780 C CA . VAL A 1 99 ? -3.503 -14.312 -4.264 1.00 92.25 99 VAL A CA 1
ATOM 781 C C . VAL A 1 99 ? -3.812 -14.754 -2.833 1.00 92.25 99 VAL A C 1
ATOM 783 O O . VAL A 1 99 ? -4.849 -14.383 -2.277 1.00 92.25 99 VAL A O 1
ATOM 786 N N . ASN A 1 100 ? -2.935 -15.538 -2.207 1.00 94.12 100 ASN A N 1
ATOM 787 C CA . ASN A 1 100 ? -3.123 -15.951 -0.821 1.00 94.12 100 ASN A CA 1
ATOM 788 C C . ASN A 1 100 ? -2.965 -14.784 0.168 1.00 94.12 100 ASN A C 1
ATOM 790 O O . ASN A 1 100 ? -3.691 -14.734 1.160 1.00 94.12 100 ASN A O 1
ATOM 794 N N . TRP A 1 101 ? -2.054 -13.842 -0.080 1.00 94.06 101 TRP A N 1
ATOM 795 C CA . TRP A 1 101 ? -1.945 -12.626 0.729 1.00 94.06 101 TRP A CA 1
ATOM 796 C C . TRP A 1 101 ? -3.152 -11.704 0.544 1.00 94.06 101 TRP A C 1
ATOM 798 O O . TRP A 1 101 ? -3.695 -11.239 1.542 1.00 94.06 101 TRP A O 1
ATOM 808 N N . LEU A 1 102 ? -3.638 -11.520 -0.689 1.00 91.31 102 LEU A N 1
ATOM 809 C CA . LEU A 1 102 ? -4.854 -10.744 -0.974 1.00 91.31 102 LEU A CA 1
ATOM 810 C C . LEU A 1 102 ? -6.080 -11.294 -0.238 1.00 91.31 102 LEU A C 1
ATOM 812 O O . LEU A 1 102 ? -6.873 -10.543 0.316 1.00 91.31 102 LEU A O 1
ATOM 816 N N . ARG A 1 103 ? -6.237 -12.621 -0.188 1.00 91.88 103 ARG A N 1
ATOM 817 C CA . ARG A 1 103 ? -7.341 -13.261 0.549 1.00 91.88 103 ARG A CA 1
ATOM 818 C C . ARG A 1 103 ? -7.246 -13.092 2.065 1.00 91.88 103 ARG A C 1
ATOM 820 O O . ARG A 1 103 ? -8.246 -13.272 2.749 1.00 91.88 103 ARG A O 1
ATOM 827 N N . GLN A 1 104 ? -6.051 -12.827 2.586 1.00 91.38 104 GLN A N 1
ATOM 828 C CA . GLN A 1 104 ? -5.803 -12.660 4.017 1.00 91.38 104 GLN A CA 1
ATOM 829 C C . GLN A 1 104 ? -5.830 -11.204 4.474 1.00 91.38 104 GLN A C 1
ATOM 831 O O . GLN A 1 104 ? -5.885 -10.982 5.681 1.00 91.38 104 GLN A O 1
ATOM 836 N N . SER A 1 105 ? -5.705 -10.237 3.566 1.00 92.50 105 SER A N 1
ATOM 837 C CA . SER A 1 105 ? -5.677 -8.822 3.920 1.00 92.50 105 SER A CA 1
ATOM 838 C C . SER A 1 105 ? -7.065 -8.298 4.265 1.00 92.50 105 SER A C 1
ATOM 840 O O . SER A 1 105 ? -8.034 -8.612 3.578 1.00 92.50 105 SER A O 1
ATOM 842 N N . ASP A 1 106 ? -7.124 -7.435 5.272 1.00 90.94 106 ASP A N 1
ATOM 843 C CA . ASP A 1 106 ? -8.314 -6.658 5.614 1.00 90.94 106 ASP A CA 1
ATOM 844 C C . ASP A 1 106 ? -8.420 -5.405 4.730 1.00 90.94 106 ASP A C 1
ATOM 846 O O . ASP A 1 106 ? -9.516 -4.932 4.435 1.00 90.94 106 ASP A O 1
ATOM 850 N N . VAL A 1 107 ? -7.272 -4.869 4.294 1.00 88.81 107 VAL A N 1
ATOM 851 C CA . VAL A 1 107 ? -7.171 -3.641 3.495 1.00 88.81 107 VAL A CA 1
ATOM 852 C C . VAL A 1 107 ? -6.170 -3.812 2.353 1.00 88.81 107 VAL A C 1
ATOM 854 O O . VAL A 1 107 ? -5.074 -4.347 2.538 1.00 88.81 107 VAL A O 1
ATOM 857 N N . LEU A 1 108 ? -6.535 -3.290 1.181 1.00 83.94 108 LEU A N 1
ATOM 858 C CA . LEU A 1 108 ? -5.672 -3.169 0.009 1.00 83.94 108 LEU A CA 1
ATOM 859 C C . LEU A 1 108 ? -5.238 -1.708 -0.175 1.00 83.94 108 LEU A C 1
ATOM 861 O O . LEU A 1 108 ? -6.079 -0.816 -0.251 1.00 83.94 108 LEU A O 1
ATOM 865 N N . SER A 1 109 ? -3.933 -1.481 -0.306 1.00 81.62 109 SER A N 1
ATOM 866 C CA . SER A 1 109 ? -3.344 -0.224 -0.772 1.00 81.62 109 SER A CA 1
ATOM 867 C C . SER A 1 109 ? -2.558 -0.493 -2.053 1.00 81.62 109 SER A C 1
ATOM 869 O O . SER A 1 109 ? -1.819 -1.473 -2.134 1.00 81.62 109 SER A O 1
ATOM 871 N N . ALA A 1 110 ? -2.717 0.342 -3.078 1.00 80.50 110 ALA A N 1
ATOM 872 C CA . ALA A 1 110 ? -2.079 0.118 -4.369 1.00 80.50 110 ALA A CA 1
ATOM 873 C C . ALA A 1 110 ? -1.627 1.424 -5.021 1.00 80.50 110 ALA A C 1
ATOM 875 O O . ALA A 1 110 ? -2.375 2.397 -5.057 1.00 80.50 110 ALA A O 1
ATOM 876 N N . MET A 1 111 ? -0.421 1.414 -5.592 1.00 76.19 111 MET A N 1
ATOM 877 C CA . MET A 1 111 ? 0.056 2.480 -6.467 1.00 76.19 111 MET A CA 1
ATOM 878 C C . MET A 1 111 ? -0.487 2.247 -7.883 1.00 76.19 111 MET A C 1
ATOM 880 O O . MET A 1 111 ? 0.109 1.523 -8.681 1.00 76.19 111 MET A O 1
ATOM 884 N N . ILE A 1 112 ? -1.646 2.827 -8.185 1.00 72.56 112 ILE A N 1
ATOM 885 C CA . ILE A 1 112 ? -2.320 2.718 -9.485 1.00 72.56 112 ILE A CA 1
ATOM 886 C C . ILE A 1 112 ? -2.703 4.112 -9.986 1.00 72.56 112 ILE A C 1
ATOM 888 O O . ILE A 1 112 ? -3.183 4.933 -9.214 1.00 72.56 112 ILE A O 1
ATOM 892 N N . ARG A 1 113 ? -2.518 4.381 -11.285 1.00 67.69 113 ARG A N 1
ATOM 893 C CA . ARG A 1 113 ? -3.023 5.599 -11.942 1.00 67.69 113 ARG A CA 1
ATOM 894 C C . ARG A 1 113 ? -4.057 5.251 -12.999 1.00 67.69 113 ARG A C 1
ATOM 896 O O . ARG A 1 113 ? -3.899 4.262 -13.709 1.00 67.69 113 ARG A O 1
ATOM 903 N N . GLY A 1 114 ? -5.091 6.084 -13.111 1.00 66.56 114 GLY A N 1
ATOM 904 C CA . GLY A 1 114 ? -6.110 5.975 -14.161 1.00 66.56 114 GLY A CA 1
ATOM 905 C C . GLY A 1 114 ? -7.040 4.767 -14.042 1.00 66.56 114 GLY A C 1
ATOM 906 O O . GLY A 1 114 ? -7.751 4.463 -14.993 1.00 66.56 114 GLY A O 1
ATOM 907 N N . ALA A 1 115 ? -7.029 4.071 -12.905 1.00 69.62 115 ALA A N 1
ATOM 908 C CA . ALA A 1 115 ? -7.968 2.990 -12.655 1.00 69.62 115 ALA A CA 1
ATOM 909 C C . ALA A 1 115 ? -9.361 3.521 -12.274 1.00 69.62 115 ALA A C 1
ATOM 911 O O . ALA A 1 115 ? -10.322 2.791 -12.446 1.00 69.62 115 ALA A O 1
ATOM 912 N N . ASP A 1 116 ? -9.465 4.749 -11.751 1.00 72.94 116 ASP A N 1
ATOM 913 C CA . ASP A 1 116 ? -10.681 5.278 -11.117 1.00 72.94 116 ASP A CA 1
ATOM 914 C C . ASP A 1 116 ? -11.925 5.162 -12.014 1.00 72.94 116 ASP A C 1
ATOM 916 O O . ASP A 1 116 ? -12.001 5.797 -13.069 1.00 72.94 116 ASP A O 1
ATOM 920 N N . ASP A 1 117 ? -12.886 4.336 -11.589 1.00 71.19 117 ASP A N 1
ATOM 921 C CA . ASP A 1 117 ? -14.210 4.210 -12.206 1.00 71.19 117 ASP A CA 1
ATOM 922 C C . ASP A 1 117 ? -15.303 4.953 -11.417 1.00 71.19 117 ASP A C 1
ATOM 924 O O . ASP A 1 117 ? -16.461 4.959 -11.834 1.00 71.19 117 ASP A O 1
ATOM 928 N N . GLY A 1 118 ? -14.943 5.599 -10.300 1.00 67.81 118 GLY A N 1
ATOM 929 C CA . GLY A 1 118 ? -15.848 6.320 -9.409 1.00 67.81 118 GLY A CA 1
ATOM 930 C C . GLY A 1 118 ? -16.755 5.434 -8.551 1.00 67.81 118 GLY A C 1
ATOM 931 O O . GLY A 1 118 ? -17.571 5.969 -7.799 1.00 67.81 118 GLY A O 1
ATOM 932 N N . GLU A 1 119 ? -16.644 4.104 -8.638 1.00 71.31 119 GLU A N 1
ATOM 933 C CA . GLU A 1 119 ? -17.560 3.183 -7.958 1.00 71.31 119 GLU A CA 1
ATOM 934 C C . GLU A 1 119 ? -16.864 2.306 -6.916 1.00 71.31 119 GLU A C 1
ATOM 936 O O . GLU A 1 119 ? -17.349 2.186 -5.789 1.00 71.31 119 GLU A O 1
ATOM 941 N N . ARG A 1 120 ? -15.758 1.644 -7.282 1.00 67.75 120 ARG A N 1
ATOM 942 C CA . ARG A 1 120 ? -15.248 0.493 -6.506 1.00 67.75 120 ARG A CA 1
ATOM 943 C C . ARG A 1 120 ? -14.017 0.764 -5.659 1.00 67.75 120 ARG A C 1
ATOM 945 O O . ARG A 1 120 ? -13.739 -0.007 -4.742 1.00 67.75 120 ARG A O 1
ATOM 952 N N . PHE A 1 121 ? -13.271 1.816 -5.953 1.00 75.50 121 PHE A N 1
ATOM 953 C CA . PHE A 1 121 ? -12.051 2.151 -5.232 1.00 75.50 121 PHE A CA 1
ATOM 954 C C . PHE A 1 121 ? -11.776 3.644 -5.335 1.00 75.50 121 PHE A C 1
ATOM 956 O O . PHE A 1 121 ? -12.110 4.286 -6.324 1.00 75.50 121 PHE A O 1
ATOM 963 N N . VAL A 1 122 ? -11.151 4.186 -4.294 1.00 75.00 122 VAL A N 1
ATOM 964 C CA . VAL A 1 122 ? -10.699 5.576 -4.276 1.00 75.00 122 VAL A CA 1
ATOM 965 C C . VAL A 1 122 ? -9.282 5.604 -4.830 1.00 75.00 122 VAL A C 1
ATOM 967 O O . VAL A 1 122 ? -8.379 5.007 -4.241 1.00 75.00 122 VAL A O 1
ATOM 970 N N . VAL A 1 123 ? -9.080 6.292 -5.952 1.00 82.75 123 VAL A N 1
ATOM 971 C CA . VAL A 1 123 ? -7.742 6.642 -6.441 1.00 82.75 123 VAL A CA 1
ATOM 972 C C . VAL A 1 123 ? -7.469 8.085 -6.052 1.00 82.75 123 VAL A C 1
ATOM 974 O O . VAL A 1 123 ? -8.286 8.967 -6.300 1.00 82.75 123 VAL A O 1
ATOM 977 N N . ARG A 1 124 ? -6.317 8.335 -5.435 1.00 83.25 124 ARG A N 1
ATOM 978 C CA . ARG A 1 124 ? -5.871 9.683 -5.095 1.00 83.25 124 ARG A CA 1
ATOM 979 C C . ARG A 1 124 ? -4.446 9.856 -5.581 1.00 83.25 124 ARG A C 1
ATOM 981 O O . ARG A 1 124 ? -3.576 9.075 -5.204 1.00 83.25 124 ARG A O 1
ATOM 988 N N . ASP A 1 125 ? -4.235 10.866 -6.413 1.00 85.81 125 ASP A N 1
ATOM 989 C CA . ASP A 1 125 ? -2.894 11.328 -6.744 1.00 85.81 125 ASP A CA 1
ATOM 990 C C . ASP A 1 125 ? -2.317 12.094 -5.544 1.00 85.81 125 ASP A C 1
ATOM 992 O O . ASP A 1 125 ? -3.047 12.787 -4.831 1.00 85.81 125 ASP A O 1
ATOM 996 N N . TYR A 1 126 ? -1.015 11.945 -5.310 1.00 85.88 126 TYR A N 1
ATOM 997 C CA . TYR A 1 126 ? -0.290 12.595 -4.220 1.00 85.88 126 TYR A CA 1
ATOM 998 C C . TYR A 1 126 ? 1.169 12.849 -4.606 1.00 85.88 126 TYR A C 1
ATOM 1000 O O . TYR A 1 126 ? 1.758 12.095 -5.388 1.00 85.88 126 TYR A O 1
ATOM 1008 N N . GLY A 1 127 ? 1.757 13.901 -4.040 1.00 87.62 127 GLY A N 1
ATOM 1009 C CA . GLY A 1 127 ? 3.202 14.106 -3.977 1.00 87.62 127 GLY A CA 1
ATOM 1010 C C . GLY A 1 127 ? 3.860 13.229 -2.907 1.00 87.62 127 GLY A C 1
ATOM 1011 O O . GLY A 1 127 ? 3.219 12.782 -1.957 1.00 87.62 127 GLY A O 1
ATOM 1012 N N . GLU A 1 128 ? 5.164 12.972 -3.036 1.00 86.56 128 GLU A N 1
ATOM 1013 C CA . GLU A 1 128 ? 5.928 12.178 -2.055 1.00 86.56 128 GLU A CA 1
ATOM 1014 C C . GLU A 1 128 ? 5.869 12.769 -0.631 1.00 86.56 128 GLU A C 1
ATOM 1016 O O . GLU A 1 128 ? 5.894 12.036 0.364 1.00 86.56 128 GLU A O 1
ATOM 1021 N N . ASP A 1 129 ? 5.779 14.091 -0.522 1.00 90.69 129 ASP A N 1
ATOM 1022 C CA . ASP A 1 129 ? 5.633 14.843 0.721 1.00 90.69 129 ASP A CA 1
ATOM 1023 C C . ASP A 1 129 ? 4.234 14.728 1.346 1.00 90.69 129 ASP A C 1
ATOM 1025 O O . ASP A 1 129 ? 4.112 14.829 2.564 1.00 90.69 129 ASP A O 1
ATOM 1029 N N . GLU A 1 130 ? 3.208 14.412 0.554 1.00 91.94 130 GLU A N 1
ATOM 1030 C CA . GLU A 1 130 ? 1.809 14.300 0.996 1.00 91.94 130 GLU A CA 1
ATOM 1031 C C . GLU A 1 130 ? 1.427 12.881 1.465 1.00 91.94 130 GLU A C 1
ATOM 1033 O O . GLU A 1 130 ? 0.374 12.686 2.073 1.00 91.94 130 GLU A O 1
ATOM 1038 N N . VAL A 1 131 ? 2.279 11.876 1.217 1.00 89.38 131 VAL A N 1
ATOM 1039 C CA . VAL A 1 131 ? 2.019 10.448 1.514 1.00 89.38 131 VAL A CA 1
ATOM 1040 C C . VAL A 1 131 ? 1.506 10.216 2.936 1.00 89.38 131 VAL A C 1
ATOM 1042 O O . VAL A 1 131 ? 0.550 9.467 3.141 1.00 89.38 131 VAL A O 1
ATOM 1045 N N . ASP A 1 132 ? 2.151 10.837 3.924 1.00 90.38 132 ASP A N 1
ATOM 1046 C CA . ASP A 1 132 ? 1.825 10.618 5.333 1.00 90.38 132 ASP A CA 1
ATOM 1047 C C . ASP A 1 132 ? 0.426 11.135 5.674 1.00 90.38 132 ASP A C 1
ATOM 1049 O O . ASP A 1 132 ? -0.340 10.428 6.331 1.00 90.38 132 ASP A O 1
ATOM 1053 N N . GLU A 1 133 ? 0.082 12.327 5.183 1.00 93.56 133 GLU A N 1
ATOM 1054 C CA . GLU A 1 133 ? -1.228 12.950 5.384 1.00 93.56 133 GLU A CA 1
ATOM 1055 C C . GLU A 1 133 ? -2.335 12.125 4.721 1.00 93.56 133 GLU A C 1
ATOM 1057 O O . GLU A 1 133 ? -3.355 11.832 5.347 1.00 93.56 133 GLU A O 1
ATOM 1062 N N . VAL A 1 134 ? -2.111 11.674 3.484 1.00 91.38 134 VAL A N 1
ATOM 1063 C CA . VAL A 1 134 ? -3.088 10.873 2.732 1.00 91.38 134 VAL A CA 1
ATOM 1064 C C . VAL A 1 134 ? -3.378 9.543 3.430 1.00 91.38 134 VAL A C 1
ATOM 1066 O O . VAL A 1 134 ? -4.541 9.153 3.568 1.00 91.38 134 VAL A O 1
ATOM 1069 N N . LEU A 1 135 ? -2.341 8.840 3.896 1.00 90.12 135 LEU A N 1
ATOM 1070 C CA . LEU A 1 135 ? -2.516 7.578 4.618 1.00 90.12 135 LEU A CA 1
ATOM 1071 C C . LEU A 1 135 ? -3.198 7.794 5.974 1.00 90.12 135 LEU A C 1
ATOM 1073 O O . LEU A 1 135 ? -4.066 7.007 6.358 1.00 90.12 135 LEU A O 1
ATOM 1077 N N . GLU A 1 136 ? -2.854 8.868 6.687 1.00 91.69 136 GLU A N 1
ATOM 1078 C CA . GLU A 1 136 ? -3.522 9.232 7.937 1.00 91.69 136 GLU A CA 1
ATOM 1079 C C . GLU A 1 136 ? -5.011 9.500 7.739 1.00 91.69 136 GLU A C 1
ATOM 1081 O O . GLU A 1 136 ? -5.832 8.963 8.488 1.00 91.69 136 GLU A O 1
ATOM 1086 N N . GLU A 1 137 ? -5.370 10.284 6.726 1.00 90.94 137 GLU A N 1
ATOM 1087 C CA . GLU A 1 137 ? -6.758 10.575 6.377 1.00 90.94 137 GLU A CA 1
ATOM 1088 C C . GLU A 1 137 ? -7.536 9.284 6.083 1.00 90.94 137 GLU A C 1
ATOM 1090 O O . GLU A 1 137 ? -8.587 9.039 6.685 1.00 90.94 137 GLU A O 1
ATOM 1095 N N . PHE A 1 138 ? -6.980 8.415 5.233 1.00 88.75 138 PHE A N 1
ATOM 1096 C CA . PHE A 1 138 ? -7.591 7.144 4.847 1.00 88.75 138 PHE A CA 1
ATOM 1097 C C . PHE A 1 138 ? -7.856 6.227 6.051 1.00 88.75 138 PHE A C 1
ATOM 1099 O O . PHE A 1 138 ? -8.988 5.783 6.269 1.00 88.75 138 PHE A O 1
ATOM 1106 N N . PHE A 1 139 ? -6.843 5.968 6.884 1.00 87.88 139 PHE A N 1
ATOM 1107 C CA . PHE A 1 139 ? -7.014 5.077 8.035 1.00 87.88 139 PHE A CA 1
ATOM 1108 C C . PHE A 1 139 ? -7.863 5.695 9.150 1.00 87.88 139 PHE A C 1
ATOM 1110 O O . PHE A 1 139 ? -8.507 4.966 9.908 1.00 87.88 139 PHE A O 1
ATOM 1117 N N . ASN A 1 140 ? -7.916 7.023 9.263 1.00 89.12 140 ASN A N 1
ATOM 1118 C CA . ASN A 1 140 ? -8.841 7.684 10.181 1.00 89.12 140 ASN A CA 1
ATOM 1119 C C . ASN A 1 140 ? -10.295 7.594 9.705 1.00 89.12 140 ASN A C 1
ATOM 1121 O O . ASN A 1 140 ? -11.186 7.454 10.543 1.00 89.12 140 ASN A O 1
ATOM 1125 N N . ALA A 1 141 ? -10.544 7.623 8.393 1.00 85.62 141 ALA A N 1
ATOM 1126 C CA . ALA A 1 141 ? -11.871 7.371 7.840 1.00 85.62 141 ALA A CA 1
ATOM 1127 C C . ALA A 1 141 ? -12.336 5.932 8.127 1.00 85.62 141 ALA A C 1
ATOM 1129 O O . ALA A 1 141 ? -13.456 5.743 8.594 1.00 85.62 141 ALA A O 1
ATOM 1130 N N . LEU A 1 142 ? -11.451 4.940 7.965 1.00 82.44 142 LEU A N 1
ATOM 1131 C CA . LEU A 1 142 ? -11.727 3.527 8.269 1.00 82.44 142 LEU A CA 1
ATOM 1132 C C . LEU A 1 142 ? -12.152 3.289 9.724 1.00 82.44 142 LEU A C 1
ATOM 1134 O O . LEU A 1 142 ? -13.119 2.572 9.959 1.00 82.44 142 LEU A O 1
ATOM 1138 N N . LYS A 1 143 ? -11.491 3.932 10.698 1.00 76.06 143 LYS A N 1
ATOM 1139 C CA . LYS A 1 143 ? -11.824 3.814 12.136 1.00 76.06 143 LYS A CA 1
ATOM 1140 C C . LYS A 1 143 ? -13.235 4.296 12.501 1.00 76.06 143 LYS A C 1
ATOM 1142 O O . LYS A 1 143 ? -13.677 4.061 13.622 1.00 76.06 143 LYS A O 1
ATOM 1147 N N . ARG A 1 144 ? -13.901 5.048 11.620 1.00 64.19 144 ARG A N 1
ATOM 1148 C CA . ARG A 1 144 ? -15.245 5.603 11.855 1.00 64.19 144 ARG A CA 1
ATOM 1149 C C . ARG A 1 144 ? -16.366 4.696 11.340 1.00 64.19 144 ARG A C 1
ATOM 1151 O O . ARG A 1 144 ? -17.529 5.048 11.535 1.00 64.19 144 ARG A O 1
ATOM 1158 N N . THR A 1 145 ? -16.011 3.592 10.691 1.00 55.56 145 THR A N 1
ATOM 1159 C CA . THR A 1 145 ? -16.914 2.578 10.126 1.00 55.56 145 THR A CA 1
ATOM 1160 C C . THR A 1 145 ? -17.010 1.385 11.061 1.00 55.56 145 THR A C 1
ATOM 1162 O O . THR A 1 145 ? -18.137 0.868 11.212 1.00 55.56 145 THR A O 1
#

Secondary structure (DSSP, 8-state):
-------------SSHHHHHHHHHHHHHTS------PPEEEEE--SSS-GGGHHHHHHHHHHHHTTSEETTGGGG-TTS-TT----TTTHHHHHHHHHHHHHHH-SEEEE--SS---SSS-------TTTHHHHHHHHHHHHTT-

Radius of gyration: 29.71 Å; chains: 1; bounding box: 36×65×93 Å

Organism: Scophthalmus maximus (NCBI:txid52904)

Sequence (145 aa):
MTSAVKRGATSSTRDRDTQTAREETHLWTRSVHVHVTMKIYFCGSIRGGRDDVMLYRKIVEKLQSYGTVLTEHVSSTELSHRGEDASAAGDRFIHDRDVNWLRQSDVLSAMIRGADDGERFVVRDYGEDEVDEVLEEFFNALKRT

InterPro domains:
  IPR007710 Nucleoside 2-deoxyribosyltransferase [PF05014] (40-118)
  IPR051239 2'-Deoxynucleoside 5'-phosphate N-hydrolase [PTHR15364] (37-107)